Protein AF-A0A5U5MFJ8-F1 (afdb_monomer)

Foldseek 3Di:
DVVVVVVVVVVVVPDDPVCPVVQEAEDEPVCVVVVVVCVVVVNDDGHYHYDPD

Mean predicted aligned error: 8.07 Å

Sequence (53 aa):
PARRAEAWARLVKDLPESFYAQAATEITLADAPKFADAIINNQVQGRTLVKIK

Secondary structure (DSSP, 8-state):
-HHHHHHHHHHHHHS-HHHHHHHEEEEETTTHHHHHHHHHTTSS-SEEEEE--

Radius of gyration: 14.16 Å; Cα contacts (8 Å, |Δi|>4): 31; chains: 1; bounding box: 28×24×36 Å

Nearest PDB structures (foldseek):
  3nx4-assembly1_B  TM=7.914E-01  e=1.290E-05  Salmonella enterica subsp. enterica serovar Typhimurium str. LT2
  1o8c-assembly2_C  TM=7.605E-01  e=2.915E-04  Escherichia coli K-12
  4jxk-assembly1_B  TM=7.585E-01  e=1.367E+00  Rhodococcus opacus B4

pLDDT: mean 77.35, std 7.85, range [55.16, 90.62]

Solvent-accessible surface area (backbone atoms only — not comparable to full-atom values): 3270 Å² total; per-residue (Å²): 118,67,69,58,54,54,51,51,56,49,50,61,73,72,53,57,72,67,53,58,65,72,63,29,52,78,38,49,64,84,45,46,67,61,51,50,51,30,40,75,68,69,74,48,82,85,48,73,41,70,48,91,120

Organism: Salmonella enterica (NCBI:txid28901)

Structure (mmCIF, N/CA/C/O backbone):
data_AF-A0A5U5MFJ8-F1
#
_entry.id   AF-A0A5U5MFJ8-F1
#
loop_
_atom_site.group_PDB
_atom_site.id
_atom_site.type_symbol
_atom_site.label_atom_id
_atom_site.label_alt_id
_atom_site.label_comp_id
_atom_site.label_asym_id
_atom_site.label_entity_id
_atom_site.label_seq_id
_atom_site.pdbx_PDB_ins_code
_atom_site.Cartn_x
_atom_site.Cartn_y
_atom_site.Cartn_z
_atom_site.occupancy
_atom_site.B_iso_or_equiv
_atom_site.auth_seq_id
_atom_site.auth_comp_id
_atom_site.auth_asym_id
_atom_site.auth_atom_id
_atom_site.pdbx_PDB_model_num
ATOM 1 N N . PRO A 1 1 ? 7.765 6.807 -22.058 1.00 58.56 1 PRO A N 1
ATOM 2 C CA . PRO A 1 1 ? 6.718 5.772 -21.844 1.00 58.56 1 PRO A CA 1
ATOM 3 C C . PRO A 1 1 ? 7.299 4.345 -21.734 1.00 58.56 1 PRO A C 1
ATOM 5 O O . PRO A 1 1 ? 7.068 3.713 -20.711 1.00 58.56 1 PRO A O 1
ATOM 8 N N . ALA A 1 2 ? 8.120 3.880 -22.692 1.00 67.50 2 ALA A N 1
ATOM 9 C CA . ALA A 1 2 ? 8.691 2.517 -22.701 1.00 67.50 2 ALA A CA 1
ATOM 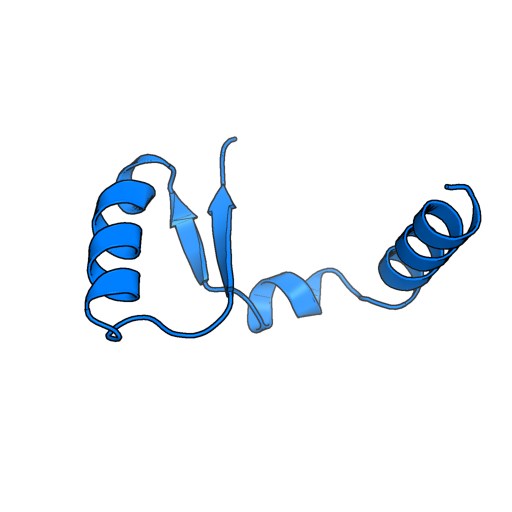10 C C . ALA A 1 2 ? 9.620 2.193 -21.506 1.00 67.50 2 ALA A C 1
ATOM 12 O O . ALA A 1 2 ? 9.423 1.194 -20.823 1.00 67.50 2 ALA A O 1
ATOM 13 N N . ARG A 1 3 ? 10.531 3.112 -21.150 1.00 75.94 3 ARG A N 1
ATOM 14 C CA . ARG A 1 3 ? 11.484 2.930 -20.032 1.00 75.94 3 ARG A CA 1
ATOM 15 C C . ARG A 1 3 ? 10.831 2.669 -18.673 1.00 75.94 3 ARG A C 1
ATOM 17 O O . ARG A 1 3 ? 11.404 1.975 -17.843 1.00 75.94 3 ARG A O 1
ATOM 24 N N . ARG A 1 4 ? 9.643 3.238 -18.424 1.00 73.94 4 ARG A N 1
ATOM 25 C CA . ARG A 1 4 ? 8.905 2.972 -17.180 1.00 73.94 4 ARG A CA 1
ATOM 26 C C . ARG A 1 4 ? 8.372 1.546 -17.178 1.00 73.94 4 ARG A C 1
ATOM 28 O O . ARG A 1 4 ? 8.563 0.861 -16.187 1.00 73.94 4 ARG A O 1
ATOM 35 N N . ALA A 1 5 ? 7.764 1.096 -18.274 1.00 76.94 5 ALA A N 1
ATOM 36 C CA . ALA A 1 5 ? 7.250 -0.268 -18.383 1.00 76.94 5 ALA A CA 1
ATOM 37 C C . ALA A 1 5 ? 8.366 -1.316 -18.215 1.00 76.94 5 ALA A C 1
ATOM 39 O O . ALA A 1 5 ? 8.193 -2.272 -17.467 1.00 76.94 5 ALA A O 1
ATOM 40 N N . GLU A 1 6 ? 9.537 -1.091 -18.816 1.00 82.38 6 GLU A N 1
ATOM 41 C CA . GLU A 1 6 ? 10.705 -1.965 -18.635 1.00 82.38 6 GLU A CA 1
ATOM 42 C C . GLU A 1 6 ? 11.226 -1.965 -17.190 1.00 82.38 6 GLU A C 1
ATOM 44 O O . GLU A 1 6 ? 11.565 -3.018 -16.651 1.00 82.38 6 GLU A O 1
ATOM 49 N N . ALA A 1 7 ? 11.258 -0.802 -16.533 1.00 81.50 7 ALA A N 1
ATOM 50 C CA . ALA A 1 7 ? 11.638 -0.709 -15.125 1.00 81.50 7 ALA A CA 1
ATOM 51 C C . ALA A 1 7 ? 10.654 -1.463 -14.212 1.00 81.50 7 ALA A C 1
ATOM 53 O O . ALA A 1 7 ? 11.087 -2.183 -13.316 1.00 81.50 7 ALA A O 1
ATOM 54 N N . TRP A 1 8 ? 9.346 -1.359 -14.473 1.00 80.81 8 TRP A N 1
ATOM 55 C CA . TRP A 1 8 ? 8.320 -2.123 -13.756 1.00 80.81 8 TRP A CA 1
ATOM 56 C C . TRP A 1 8 ? 8.456 -3.632 -13.995 1.00 80.81 8 TRP A C 1
ATOM 58 O O . TRP A 1 8 ? 8.397 -4.397 -13.039 1.00 80.81 8 TRP A O 1
ATOM 68 N N . ALA A 1 9 ? 8.715 -4.066 -15.232 1.00 80.81 9 ALA A N 1
ATOM 69 C CA . ALA A 1 9 ? 8.916 -5.482 -15.550 1.00 80.81 9 ALA A CA 1
ATOM 70 C C . ALA A 1 9 ? 10.140 -6.079 -14.833 1.00 80.81 9 ALA A C 1
ATOM 72 O O . ALA A 1 9 ? 10.099 -7.215 -14.364 1.00 80.81 9 ALA A O 1
ATOM 73 N N . ARG A 1 10 ? 11.222 -5.302 -14.703 1.00 83.38 10 ARG A N 1
ATOM 74 C CA . ARG A 1 10 ? 12.413 -5.699 -13.938 1.00 83.38 10 ARG A CA 1
ATOM 75 C C . ARG A 1 10 ? 12.129 -5.795 -12.443 1.00 83.38 10 ARG A C 1
ATOM 77 O O . ARG A 1 10 ? 12.500 -6.788 -11.835 1.00 83.38 10 ARG A O 1
ATOM 84 N N . LEU A 1 11 ? 11.427 -4.810 -11.880 1.00 79.06 11 LEU A N 1
ATOM 85 C CA . LEU A 1 11 ? 11.033 -4.809 -10.468 1.00 79.06 11 LEU A CA 1
ATOM 86 C C . LEU A 1 11 ? 10.203 -6.041 -10.099 1.00 79.06 11 LEU A C 1
ATOM 88 O O . LEU A 1 11 ? 10.437 -6.626 -9.052 1.00 79.06 11 LEU A O 1
ATOM 92 N N . VAL A 1 12 ? 9.283 -6.464 -10.969 1.00 77.94 12 VAL A N 1
ATOM 93 C CA . VAL A 1 12 ? 8.461 -7.666 -10.746 1.00 77.94 12 VAL A CA 1
ATOM 94 C C . VAL A 1 12 ? 9.297 -8.951 -10.761 1.00 77.94 12 VAL A C 1
ATOM 96 O O . VAL A 1 12 ? 8.971 -9.896 -10.055 1.00 77.94 12 VAL A O 1
ATOM 99 N N . LYS A 1 13 ? 10.381 -9.002 -11.544 1.00 78.88 13 LYS A N 1
ATOM 100 C CA . LYS A 1 13 ? 11.272 -10.171 -11.601 1.00 78.88 13 LYS A CA 1
ATOM 101 C C . LYS A 1 13 ? 12.199 -10.267 -10.384 1.00 78.88 13 LYS A C 1
ATOM 103 O O . LYS A 1 13 ? 12.550 -11.371 -9.980 1.00 78.88 13 LYS A O 1
ATOM 108 N N . ASP A 1 14 ? 12.610 -9.124 -9.846 1.00 78.75 14 ASP A N 1
ATOM 109 C CA . ASP A 1 14 ? 13.549 -9.037 -8.724 1.00 78.75 14 ASP A CA 1
ATOM 110 C C . ASP A 1 14 ? 12.857 -9.134 -7.354 1.00 78.75 14 ASP A C 1
ATOM 112 O O . ASP A 1 14 ? 13.464 -9.607 -6.395 1.00 78.75 14 ASP A O 1
ATOM 116 N N . LEU A 1 15 ? 11.592 -8.703 -7.238 1.00 74.62 15 LEU A N 1
ATOM 117 C CA . LEU A 1 15 ? 10.856 -8.753 -5.973 1.00 74.62 15 LEU A CA 1
ATOM 118 C C . LEU A 1 15 ? 10.067 -10.063 -5.822 1.00 74.62 15 LEU A C 1
ATOM 120 O O . LEU A 1 15 ? 9.090 -10.271 -6.543 1.00 74.62 15 LEU A O 1
ATOM 124 N N . PRO A 1 16 ? 10.407 -10.917 -4.840 1.00 73.06 16 PRO A N 1
ATOM 125 C CA . PRO A 1 16 ? 9.596 -12.083 -4.516 1.00 73.06 16 PRO A CA 1
ATOM 126 C C . PRO A 1 16 ? 8.258 -11.671 -3.888 1.00 73.06 16 PRO A C 1
ATOM 128 O O . PRO A 1 16 ? 8.169 -10.668 -3.178 1.00 73.06 16 PRO A O 1
ATOM 131 N N . GLU A 1 17 ? 7.226 -12.502 -4.061 1.00 67.50 17 GLU A N 1
ATOM 132 C CA . GLU A 1 17 ? 5.879 -12.267 -3.513 1.00 67.50 17 GLU A CA 1
ATOM 133 C C . GLU A 1 17 ? 5.874 -12.064 -1.986 1.00 67.50 17 GLU A C 1
ATOM 135 O O . GLU A 1 17 ? 5.112 -11.257 -1.451 1.00 67.50 17 GLU A O 1
ATOM 140 N N . SER A 1 18 ? 6.814 -12.713 -1.289 1.00 67.38 18 SER A N 1
ATOM 141 C CA . SER A 1 18 ? 7.029 -12.550 0.152 1.00 67.38 18 SER A CA 1
ATOM 142 C C . SER A 1 18 ? 7.387 -11.116 0.565 1.00 67.38 18 SER A C 1
ATOM 144 O O . SER A 1 18 ? 7.153 -10.753 1.717 1.00 67.38 18 SER A O 1
ATOM 146 N N . PHE A 1 19 ? 7.949 -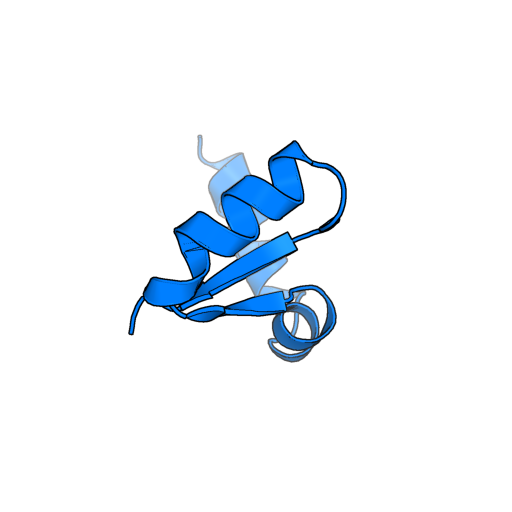10.297 -0.331 1.00 67.81 19 PHE A N 1
ATOM 147 C CA . PHE A 1 19 ? 8.236 -8.891 -0.041 1.00 67.81 19 PHE A CA 1
ATOM 148 C C . PHE A 1 19 ? 6.944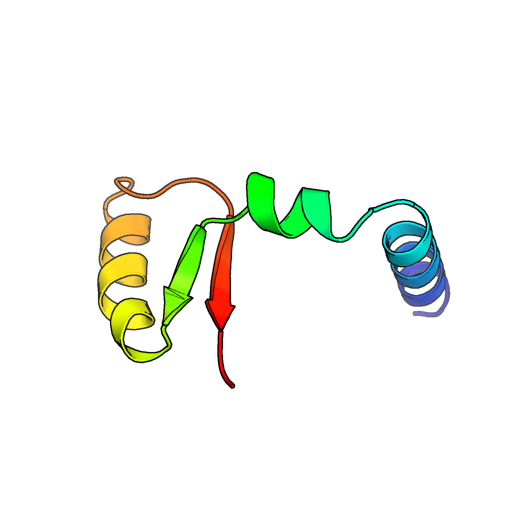 -8.080 0.086 1.00 67.81 19 PHE A C 1
ATOM 150 O O . PHE A 1 19 ? 6.828 -7.248 0.980 1.00 67.81 19 PHE A O 1
ATOM 157 N N . TYR A 1 20 ? 5.944 -8.348 -0.758 1.00 66.31 20 TYR A N 1
ATOM 158 C CA . TYR A 1 20 ? 4.659 -7.650 -0.691 1.00 66.31 20 TYR A CA 1
ATOM 159 C C . TYR A 1 20 ? 3.884 -8.003 0.581 1.00 66.31 20 TYR A C 1
ATOM 161 O O . TYR A 1 20 ? 3.286 -7.114 1.177 1.00 66.31 20 TYR A O 1
ATOM 169 N N . ALA A 1 21 ? 3.961 -9.256 1.037 1.00 65.38 21 ALA A N 1
ATOM 170 C CA . ALA A 1 21 ? 3.315 -9.696 2.274 1.00 65.38 21 ALA A CA 1
ATOM 171 C C . ALA A 1 21 ? 3.948 -9.093 3.544 1.00 65.38 21 ALA A C 1
ATOM 173 O O . ALA A 1 21 ? 3.253 -8.860 4.525 1.00 65.38 21 ALA A O 1
ATOM 174 N N . GLN A 1 22 ? 5.263 -8.842 3.541 1.00 65.19 22 GLN A N 1
ATOM 175 C CA . GLN A 1 22 ? 5.967 -8.268 4.697 1.00 65.19 22 GLN A CA 1
ATOM 176 C C . GLN A 1 22 ? 5.973 -6.737 4.702 1.00 65.19 22 GLN A C 1
ATOM 178 O O . GLN A 1 22 ? 6.011 -6.124 5.765 1.00 65.19 22 GLN A O 1
ATOM 183 N N . ALA A 1 23 ? 5.958 -6.108 3.525 1.00 61.91 23 ALA A N 1
ATOM 184 C CA . ALA A 1 23 ? 6.072 -4.658 3.398 1.00 61.91 23 ALA A CA 1
ATOM 185 C C . ALA A 1 23 ? 4.722 -3.929 3.370 1.00 61.91 23 ALA A C 1
ATOM 187 O O . ALA A 1 23 ? 4.706 -2.695 3.318 1.00 61.91 23 ALA A O 1
ATOM 188 N N . ALA A 1 24 ? 3.604 -4.659 3.356 1.00 69.38 24 ALA A N 1
ATOM 189 C CA . ALA A 1 24 ? 2.289 -4.055 3.271 1.00 69.38 24 ALA A CA 1
ATOM 190 C C . ALA A 1 24 ? 1.273 -4.681 4.222 1.00 69.38 24 ALA A C 1
ATOM 192 O O . ALA A 1 24 ? 1.183 -5.896 4.374 1.00 69.38 24 ALA A O 1
ATOM 193 N N . THR A 1 25 ? 0.457 -3.815 4.814 1.00 74.62 25 THR A N 1
ATOM 194 C CA . THR A 1 25 ? -0.713 -4.224 5.586 1.00 74.62 25 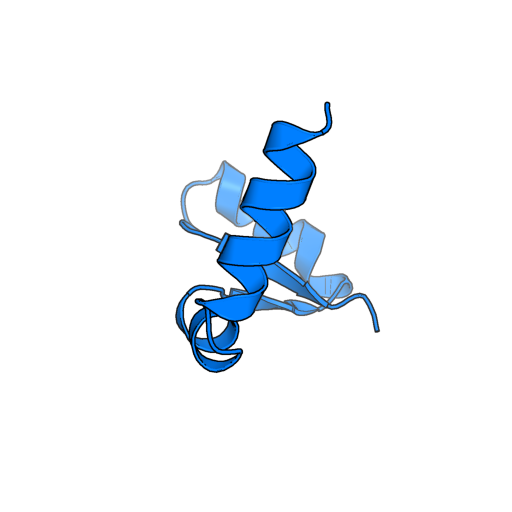THR A CA 1
ATOM 195 C C . THR A 1 25 ? -1.828 -4.567 4.604 1.00 74.62 25 THR A C 1
ATOM 197 O O . THR A 1 25 ? -2.360 -3.670 3.946 1.00 74.62 25 THR A O 1
ATOM 200 N N . GLU A 1 26 ? -2.1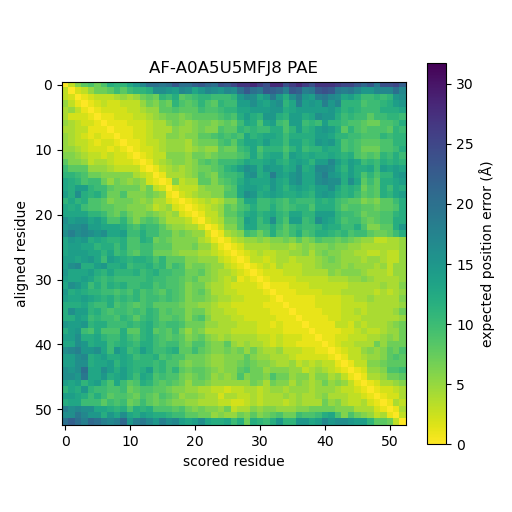50 -5.854 4.468 1.00 77.44 26 GLU A N 1
ATOM 201 C CA . GLU A 1 26 ? -3.283 -6.312 3.658 1.00 77.44 26 GLU A CA 1
ATOM 202 C C . GLU A 1 26 ? -4.591 -6.021 4.406 1.00 77.44 26 GLU A C 1
ATOM 204 O O . GLU A 1 26 ? -4.781 -6.462 5.540 1.00 77.44 26 GLU A O 1
ATOM 209 N N . ILE A 1 27 ? -5.482 -5.251 3.780 1.00 82.19 27 ILE A N 1
ATOM 210 C CA . ILE A 1 27 ? -6.801 -4.913 4.318 1.00 82.19 27 ILE A CA 1
ATOM 211 C C . ILE A 1 27 ? -7.895 -5.324 3.340 1.00 82.19 27 ILE A C 1
ATOM 213 O O . ILE A 1 27 ? -7.696 -5.370 2.121 1.00 82.19 27 ILE A O 1
ATOM 217 N N . THR A 1 28 ? -9.079 -5.598 3.877 1.00 83.06 28 THR A N 1
ATOM 218 C CA . THR A 1 28 ? -10.255 -5.852 3.048 1.00 83.06 28 THR A CA 1
ATOM 219 C C . THR A 1 28 ? -10.790 -4.545 2.461 1.00 83.06 28 THR A C 1
ATOM 221 O O . THR A 1 28 ? -10.529 -3.456 2.978 1.00 83.06 28 THR A O 1
ATOM 224 N N . LEU A 1 29 ? -11.589 -4.635 1.395 1.00 82.75 29 LEU A N 1
ATOM 225 C CA . LEU A 1 29 ? -12.251 -3.461 0.817 1.00 82.75 29 LEU A CA 1
ATOM 226 C C . LEU A 1 29 ? -13.127 -2.710 1.839 1.00 82.75 29 LEU A C 1
ATOM 228 O O . LEU A 1 29 ? -13.228 -1.488 1.775 1.00 82.75 29 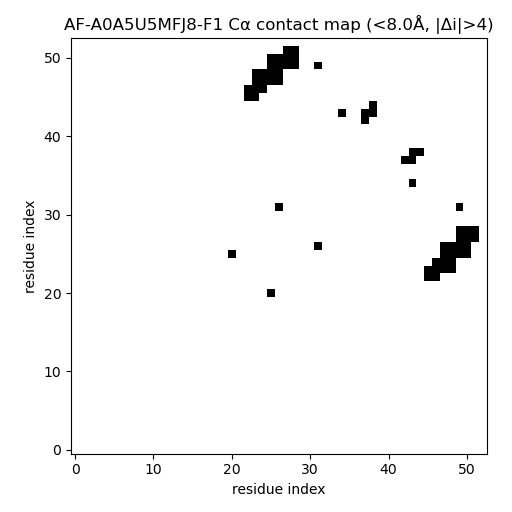LEU A O 1
ATOM 232 N N . ALA A 1 30 ? -13.726 -3.423 2.795 1.00 84.19 30 ALA A N 1
ATOM 233 C CA . ALA A 1 30 ? -14.558 -2.829 3.840 1.00 84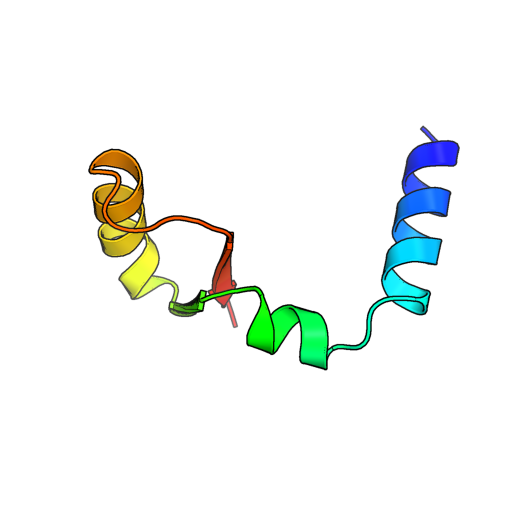.19 30 ALA A CA 1
ATOM 234 C C . ALA A 1 30 ? -13.747 -1.998 4.850 1.00 84.19 30 ALA A C 1
ATOM 236 O O . ALA A 1 30 ? -14.256 -1.025 5.402 1.00 84.19 30 ALA A O 1
ATOM 237 N N . ASP A 1 31 ? -12.478 -2.348 5.060 1.00 83.69 31 ASP A N 1
ATOM 238 C CA . ASP A 1 31 ? -11.575 -1.643 5.968 1.00 83.69 31 ASP A CA 1
ATOM 239 C C . ASP A 1 31 ? -10.949 -0.388 5.334 1.00 83.69 31 ASP A C 1
ATOM 241 O O . ASP A 1 31 ? -10.442 0.476 6.050 1.00 83.69 31 ASP A O 1
ATOM 245 N N . ALA A 1 32 ? -11.021 -0.232 4.008 1.00 83.06 32 ALA A N 1
ATOM 246 C CA . ALA A 1 32 ? -10.459 0.911 3.286 1.00 83.06 32 ALA A CA 1
ATOM 247 C C . ALA A 1 32 ? -10.821 2.293 3.880 1.00 83.06 32 ALA A C 1
ATOM 249 O O . ALA A 1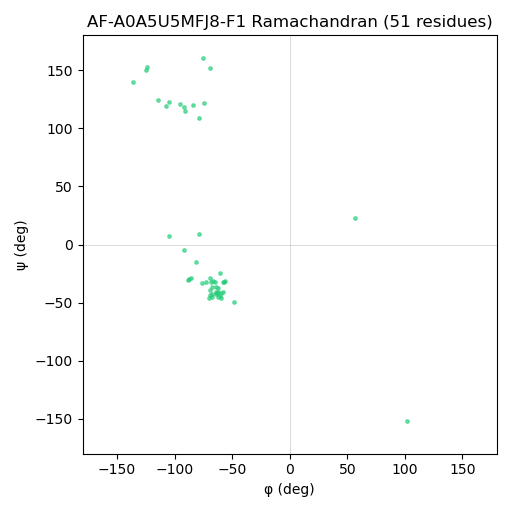 32 ? -9.897 3.075 4.111 1.00 83.06 32 ALA A O 1
ATOM 250 N N . PRO A 1 33 ? -12.095 2.623 4.188 1.00 85.50 33 PRO A N 1
ATOM 251 C CA . PRO A 1 33 ? -12.434 3.913 4.797 1.00 85.50 33 PRO A CA 1
ATOM 252 C C . PRO A 1 33 ? -11.832 4.101 6.198 1.00 85.50 33 PRO A C 1
ATOM 254 O O . PRO A 1 33 ? -11.390 5.197 6.530 1.00 85.50 33 PRO A O 1
ATOM 257 N N . LYS A 1 34 ? -11.755 3.037 7.005 1.00 86.81 34 LYS A N 1
ATOM 258 C CA . LYS A 1 34 ? -11.173 3.082 8.354 1.00 86.81 34 LYS A CA 1
ATOM 259 C C . LYS A 1 34 ? -9.666 3.326 8.311 1.00 86.81 34 LYS A C 1
ATOM 261 O O . LYS A 1 34 ? -9.141 4.123 9.082 1.00 86.81 34 LYS A O 1
ATOM 266 N N . PHE A 1 35 ? -8.969 2.656 7.399 1.00 83.75 35 PHE A N 1
ATOM 267 C CA . PHE A 1 35 ? -7.536 2.865 7.213 1.00 83.75 35 PHE A CA 1
ATOM 268 C C . PHE A 1 35 ? -7.232 4.202 6.538 1.00 83.75 35 PHE A C 1
ATOM 270 O O . PHE A 1 35 ? -6.228 4.815 6.877 1.00 83.75 35 PHE A O 1
ATOM 277 N N . ALA A 1 36 ? -8.095 4.696 5.646 1.00 83.88 36 ALA A N 1
ATOM 278 C CA . ALA A 1 36 ? -7.955 6.033 5.073 1.00 83.88 36 ALA A CA 1
ATOM 279 C C . ALA A 1 36 ? -7.996 7.116 6.160 1.00 83.88 36 ALA A C 1
ATOM 281 O O . ALA A 1 36 ? -7.119 7.977 6.194 1.00 83.88 36 ALA A O 1
ATOM 282 N N . ASP A 1 37 ? -8.953 7.029 7.087 1.00 87.81 37 ASP A N 1
ATOM 283 C CA . ASP A 1 37 ? -9.021 7.922 8.246 1.00 87.81 37 ASP A CA 1
ATOM 284 C C . ASP A 1 37 ? -7.764 7.806 9.128 1.00 87.81 37 ASP A C 1
ATOM 286 O O . ASP A 1 37 ? -7.141 8.807 9.480 1.00 87.81 37 ASP A O 1
ATOM 290 N N . ALA A 1 38 ? -7.304 6.581 9.393 1.00 85.50 38 ALA A N 1
ATOM 291 C CA . ALA A 1 38 ? -6.092 6.344 10.172 1.00 85.50 38 ALA A CA 1
ATOM 292 C C . ALA A 1 38 ? -4.807 6.863 9.488 1.00 85.50 38 ALA A C 1
ATOM 294 O O . ALA A 1 38 ? -3.885 7.300 10.177 1.00 85.50 38 ALA A O 1
ATOM 295 N N . ILE A 1 39 ? -4.730 6.854 8.152 1.00 85.75 39 ILE A N 1
ATOM 296 C CA . ILE A 1 39 ? -3.620 7.445 7.383 1.00 85.75 39 ILE A CA 1
ATOM 297 C C . ILE A 1 39 ? -3.652 8.973 7.496 1.00 85.75 39 ILE A C 1
ATOM 299 O O . ILE A 1 39 ? -2.616 9.590 7.733 1.00 85.75 39 ILE A O 1
ATOM 303 N N . ILE A 1 40 ? -4.836 9.584 7.379 1.00 87.44 40 ILE A N 1
ATOM 304 C CA . ILE A 1 40 ? -5.018 11.038 7.537 1.00 87.44 40 ILE A CA 1
ATOM 305 C C . ILE A 1 40 ? -4.628 11.477 8.953 1.00 87.44 40 ILE A C 1
ATOM 307 O O . ILE A 1 40 ? -3.944 12.483 9.126 1.00 87.44 40 ILE A O 1
ATOM 311 N N . ASN A 1 41 ? -4.992 10.680 9.958 1.00 90.62 41 ASN A N 1
ATOM 312 C CA . ASN A 1 41 ? -4.641 10.897 11.361 1.00 90.62 41 ASN A CA 1
ATOM 313 C C . ASN A 1 41 ? -3.207 10.462 11.717 1.00 90.62 41 ASN A C 1
ATOM 315 O O . ASN A 1 41 ? -2.843 10.440 12.893 1.00 90.62 41 ASN A O 1
ATOM 319 N N . ASN A 1 42 ? -2.382 10.114 10.721 1.00 85.44 42 ASN A N 1
ATOM 320 C CA . ASN A 1 42 ? -0.983 9.711 10.880 1.00 85.44 42 ASN A CA 1
ATOM 321 C C . ASN A 1 42 ? -0.780 8.513 11.839 1.00 85.44 42 ASN A C 1
ATOM 323 O O . ASN A 1 42 ? 0.297 8.331 12.403 1.00 85.44 42 ASN A O 1
ATOM 327 N N . GLN A 1 43 ? -1.827 7.705 12.030 1.00 83.06 43 GLN A N 1
ATOM 328 C CA . GLN A 1 43 ? -1.852 6.505 12.871 1.00 83.06 43 GLN A CA 1
ATOM 329 C C . GLN A 1 43 ? -1.392 5.264 12.105 1.00 83.06 43 GLN A C 1
ATOM 331 O O . GLN A 1 43 ? -0.837 4.337 12.691 1.00 83.06 43 GLN A O 1
ATOM 336 N N . VAL A 1 44 ? -1.617 5.248 10.791 1.00 77.19 44 VAL A N 1
ATOM 337 C CA . VAL A 1 44 ? -1.130 4.205 9.887 1.00 77.19 44 VAL A CA 1
ATOM 338 C C . VAL A 1 44 ? -0.127 4.830 8.934 1.00 77.19 44 VAL A C 1
ATOM 340 O O . VAL A 1 44 ? -0.421 5.797 8.236 1.00 77.19 44 VAL A O 1
ATOM 343 N N . GLN A 1 45 ? 1.071 4.258 8.911 1.00 70.25 45 GLN A N 1
ATOM 344 C CA . GLN A 1 45 ? 2.174 4.683 8.063 1.00 70.25 45 GLN A CA 1
ATOM 345 C C . GLN A 1 45 ? 2.667 3.493 7.241 1.00 70.25 45 GLN A C 1
ATOM 347 O O . GLN A 1 45 ? 2.584 2.345 7.674 1.00 70.25 45 GLN A O 1
ATOM 352 N N . GLY A 1 46 ? 3.195 3.765 6.050 1.00 76.00 46 GLY A N 1
ATOM 353 C CA . GLY A 1 46 ? 3.683 2.732 5.139 1.00 76.00 46 GLY A CA 1
ATOM 354 C C . GLY A 1 46 ? 2.704 2.425 4.009 1.00 76.00 46 GLY A C 1
ATOM 355 O O . GLY A 1 46 ? 1.978 3.304 3.545 1.00 76.00 46 GLY A O 1
ATOM 356 N N . ARG A 1 47 ? 2.750 1.192 3.495 1.00 78.31 47 ARG A N 1
ATOM 357 C CA . ARG A 1 47 ? 1.945 0.762 2.346 1.00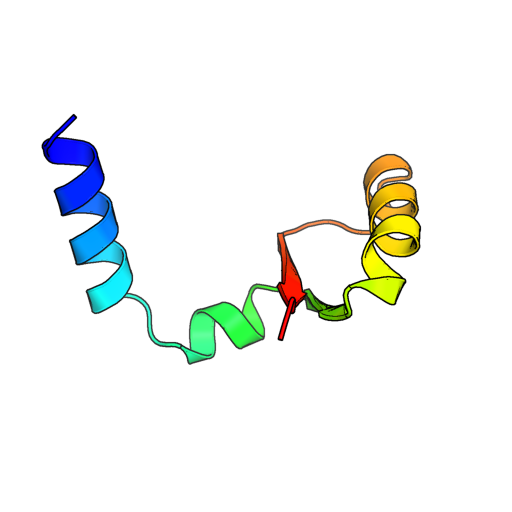 78.31 47 ARG A CA 1
ATOM 358 C C . ARG A 1 47 ? 0.791 -0.114 2.824 1.00 78.31 47 ARG A C 1
ATOM 360 O O . ARG A 1 47 ? 1.014 -1.144 3.447 1.00 78.31 47 ARG A O 1
ATOM 367 N N . THR A 1 48 ? -0.435 0.278 2.504 1.00 79.88 48 THR A N 1
ATOM 368 C CA . THR A 1 48 ? -1.639 -0.511 2.786 1.00 79.88 48 THR A CA 1
ATOM 369 C C . THR A 1 48 ? -2.161 -1.076 1.470 1.00 79.88 48 THR A C 1
ATOM 371 O O . THR A 1 48 ? -2.454 -0.319 0.544 1.00 79.88 48 THR A O 1
ATOM 374 N N . LEU A 1 49 ? -2.221 -2.401 1.354 1.00 78.56 49 LEU A N 1
ATOM 375 C CA . LEU A 1 49 ? -2.733 -3.084 0.167 1.00 78.56 49 LEU A CA 1
ATOM 376 C C . LEU A 1 49 ? -4.202 -3.429 0.393 1.00 78.56 49 LEU A C 1
ATOM 378 O O . LEU A 1 49 ? -4.532 -4.160 1.321 1.00 78.56 49 LEU A O 1
ATOM 382 N N . VAL A 1 50 ? -5.082 -2.919 -0.465 1.00 81.50 50 VAL A N 1
ATOM 383 C CA . VAL A 1 50 ? -6.506 -3.269 -0.435 1.00 81.50 50 VAL A CA 1
ATOM 384 C C . VAL A 1 50 ? -6.734 -4.450 -1.361 1.00 81.50 50 VAL A C 1
ATOM 386 O O . VAL A 1 50 ? -6.520 -4.350 -2.572 1.00 81.50 50 VAL A O 1
ATOM 389 N N . LYS A 1 51 ? -7.195 -5.565 -0.805 1.00 78.31 51 LYS A N 1
ATOM 390 C CA . LYS A 1 51 ? -7.565 -6.734 -1.595 1.00 78.31 51 LYS A CA 1
ATOM 391 C C . LYS A 1 51 ? -8.997 -6.584 -2.106 1.00 78.31 51 LYS A C 1
ATOM 393 O O . LYS A 1 51 ? -9.933 -6.430 -1.325 1.00 78.31 51 LYS A O 1
ATOM 398 N N . ILE A 1 52 ? -9.150 -6.594 -3.432 1.00 72.75 52 ILE A N 1
ATOM 399 C CA . ILE A 1 52 ? -10.427 -6.341 -4.136 1.00 72.75 52 ILE A CA 1
ATOM 400 C C . ILE A 1 52 ? -11.041 -7.655 -4.680 1.00 72.75 52 ILE A C 1
ATOM 402 O O . ILE A 1 52 ? -12.037 -7.633 -5.396 1.00 72.75 52 ILE A O 1
ATOM 406 N N . LYS A 1 53 ? -10.461 -8.815 -4.341 1.00 55.16 53 LYS A N 1
ATOM 407 C CA . LYS A 1 53 ? -10.956 -10.154 -4.699 1.00 55.16 53 LYS A CA 1
ATOM 408 C C . LYS A 1 53 ? -10.907 -11.108 -3.518 1.00 55.16 53 LYS A C 1
ATOM 410 O O . LYS A 1 53 ? -9.842 -11.154 -2.862 1.00 55.16 53 LYS A O 1
#